Protein AF-A0A7K0C1R6-F1 (afdb_monomer)

Organism: NCBI:txid2585200

Foldseek 3Di:
DVVVVVVVVVVVVVVVVVVVCVVVVDDFADWAKDWDWDDDPQKIWIKIFTDRDNDTDDIDTQDIHGNPDPCRVVVVVVSVVVSVVVRVVVVVVVD

pLDDT: mean 89.09, std 7.42, range [57.47, 96.81]

Nearest PDB structures (foldseek):
  7zfr-assembly1_B  TM=3.919E-01  e=1.698E+00  Homo sapiens
  7wbg-assembly2_D  TM=4.859E-01  e=3.082E+00  Gallus gallus
  4cvz-assembly1_A  TM=4.860E-01  e=3.082E+00  Gallus gallus
  8gxq-assembly1_q  TM=2.867E-01  e=3.272E+00  Homo sapiens
  5hl7-assembly1_L  TM=2.936E-01  e=6.304E+00  Staphylococcus aureus subsp. aureus NCTC 8325

Mean predicted aligned error: 8.68 Å

Secondary structure (DSSP, 8-state):
-HHHHHHHHHHHHHHHHHHHHHHHT-SPPPEEEEEEEEEETTEEEEEEEEEETTEEEEEEEEEEEETT-TTHHHHHHHHHHHHHHHHHHHHHTT-

Solvent-accessible surface area (backbone atoms only — not comparable to full-atom values): 5439 Å² total; per-residue (Å²): 109,71,66,58,52,54,53,51,52,50,52,52,51,50,50,52,52,52,52,49,51,57,65,70,65,52,76,81,54,70,75,43,69,41,78,45,77,48,77,57,95,63,29,38,34,39,27,35,34,30,25,43,60,92,42,79,77,47,76,45,82,70,41,77,42,49,70,83,45,94,57,40,70,59,54,48,52,51,38,49,52,51,38,52,55,49,39,54,56,56,52,65,74,73,111

Radius of gyration: 24.44 Å; Cα contacts (8 Å, |Δi|>4): 105; chains: 1; bounding box: 51×21×72 Å

Sequence (95 aa):
MRFLIVLAMLAVLAVVVVLVVYAVRGRPAAARWETHTVSAGGVTTVAVRQLTGERETGRQTIAEIPDDDADWEARYHEAMAQARSRVAALESQRD

Structure (mmCIF, N/CA/C/O backbone):
data_AF-A0A7K0C1R6-F1
#
_entry.id   AF-A0A7K0C1R6-F1
#
loop_
_atom_site.group_PDB
_atom_site.id
_atom_site.type_symbol
_atom_site.label_atom_id
_atom_site.label_alt_id
_atom_site.label_comp_id
_atom_site.label_asym_id
_atom_site.label_entity_id
_atom_site.label_seq_id
_atom_site.pdbx_PDB_ins_code
_atom_site.Cartn_x
_atom_site.Cartn_y
_atom_site.Cartn_z
_atom_site.occupancy
_atom_site.B_iso_or_equiv
_atom_site.auth_seq_id
_atom_site.auth_comp_id
_atom_site.auth_asym_id
_atom_site.auth_atom_id
_atom_site.pdbx_PDB_model_num
ATOM 1 N N . MET A 1 1 ? -29.165 3.335 50.326 1.00 72.44 1 MET A N 1
ATOM 2 C CA . MET A 1 1 ? -29.654 4.228 49.245 1.00 72.44 1 MET A CA 1
ATOM 3 C C . MET A 1 1 ? -28.559 5.149 48.711 1.00 72.44 1 MET A C 1
ATOM 5 O O . MET A 1 1 ? -28.218 5.017 47.549 1.00 72.44 1 MET A O 1
ATOM 9 N N . ARG A 1 2 ? -27.925 5.994 49.538 1.00 82.06 2 ARG A N 1
ATOM 10 C CA . ARG A 1 2 ? -26.815 6.884 49.120 1.00 82.06 2 ARG A CA 1
ATOM 11 C C . ARG A 1 2 ? -25.637 6.164 48.445 1.00 82.06 2 ARG A C 1
ATOM 13 O O . ARG A 1 2 ? -25.158 6.612 47.415 1.00 82.06 2 ARG A O 1
ATOM 20 N N . PHE A 1 3 ? -25.226 5.017 48.986 1.00 85.56 3 PHE A N 1
ATOM 21 C CA . PHE A 1 3 ? -24.126 4.220 48.432 1.00 85.56 3 PHE A CA 1
ATOM 22 C C . PHE A 1 3 ? -24.430 3.672 47.027 1.00 85.56 3 PHE A C 1
ATOM 24 O O . PHE A 1 3 ? -23.574 3.705 46.153 1.00 85.56 3 PHE A O 1
ATOM 31 N N . LEU A 1 4 ? -25.674 3.241 46.784 1.00 86.69 4 LEU A N 1
ATOM 32 C CA . LEU A 1 4 ? -26.116 2.771 45.465 1.00 86.69 4 LEU A CA 1
ATOM 33 C C . LEU A 1 4 ? -26.117 3.902 44.430 1.00 86.69 4 LEU A C 1
ATOM 35 O O . LEU A 1 4 ? -25.767 3.667 43.281 1.00 86.69 4 LEU A O 1
ATOM 39 N N . ILE A 1 5 ? -26.457 5.127 44.844 1.00 90.94 5 ILE A N 1
ATOM 40 C CA . ILE A 1 5 ? -26.414 6.312 43.975 1.00 90.94 5 ILE A CA 1
ATOM 41 C C . ILE A 1 5 ? -24.970 6.619 43.566 1.00 90.94 5 ILE A C 1
ATOM 43 O O . ILE A 1 5 ? -24.700 6.826 42.387 1.00 90.94 5 ILE A O 1
ATOM 47 N N . VAL A 1 6 ? -24.034 6.596 44.520 1.00 90.75 6 VAL A N 1
ATOM 48 C CA . VAL A 1 6 ? -22.605 6.821 44.241 1.00 90.75 6 VAL A CA 1
ATOM 49 C C . VAL A 1 6 ? -22.048 5.738 43.313 1.00 90.75 6 VAL A C 1
ATOM 51 O O . VAL A 1 6 ? -21.350 6.054 42.352 1.00 90.75 6 VAL A O 1
ATOM 54 N N . LEU A 1 7 ? -22.404 4.472 43.550 1.00 92.69 7 LEU A N 1
ATOM 55 C CA . LEU A 1 7 ? -21.995 3.352 42.701 1.00 92.69 7 LEU A CA 1
ATOM 56 C C . LEU A 1 7 ? -22.539 3.494 41.269 1.00 92.69 7 LEU A C 1
ATOM 58 O O . LEU A 1 7 ? -21.794 3.328 40.306 1.00 92.69 7 LEU A O 1
ATOM 62 N N . ALA A 1 8 ? -23.821 3.841 41.123 1.00 92.75 8 ALA A N 1
ATOM 63 C CA . ALA A 1 8 ? -24.445 4.055 39.822 1.00 92.75 8 ALA A CA 1
ATOM 64 C C . ALA A 1 8 ? -23.791 5.222 39.068 1.00 92.75 8 ALA A C 1
ATOM 66 O O . ALA A 1 8 ? -23.513 5.112 37.877 1.00 92.75 8 ALA A O 1
ATOM 67 N N . MET A 1 9 ? -23.483 6.317 39.765 1.00 95.31 9 MET A N 1
ATOM 68 C CA . MET A 1 9 ? -22.833 7.481 39.168 1.00 95.31 9 MET A CA 1
ATOM 69 C C . MET A 1 9 ? -21.409 7.161 38.684 1.00 95.31 9 MET A C 1
ATOM 71 O O . MET A 1 9 ? -21.027 7.569 37.588 1.00 95.31 9 MET A O 1
ATOM 75 N N . LEU A 1 10 ? -20.650 6.369 39.449 1.00 95.06 10 LEU A N 1
ATOM 76 C CA . LEU A 1 10 ? -19.342 5.856 39.028 1.00 95.06 10 LEU A CA 1
ATOM 77 C C . LEU A 1 10 ? -19.443 4.940 37.805 1.00 95.06 10 LEU A C 1
ATOM 79 O O . LEU A 1 10 ? -18.627 5.056 36.893 1.00 95.06 10 LEU A O 1
ATOM 83 N N . ALA A 1 11 ? -20.446 4.062 37.759 1.00 94.75 11 ALA A N 1
ATOM 84 C CA . ALA A 1 11 ? -20.668 3.190 36.611 1.00 94.75 11 ALA A CA 1
ATOM 85 C C . ALA A 1 11 ? -20.981 3.999 35.343 1.00 94.75 11 ALA A C 1
ATOM 87 O O . ALA A 1 11 ? -20.396 3.745 34.292 1.00 94.75 11 ALA A O 1
ATOM 88 N N . VAL A 1 12 ? -21.838 5.020 35.446 1.00 96.50 12 VAL A N 1
ATOM 89 C CA . VAL A 1 12 ? -22.137 5.929 34.328 1.00 96.50 12 VAL A CA 1
ATOM 90 C C . VAL A 1 12 ? -20.880 6.668 33.877 1.00 96.50 12 VAL A C 1
ATOM 92 O O . VAL A 1 12 ? -20.603 6.719 32.681 1.00 96.50 12 VAL A O 1
ATOM 95 N N . LEU A 1 13 ? -20.082 7.189 34.813 1.00 96.81 13 LEU A N 1
ATOM 96 C CA . LEU A 1 13 ? -18.824 7.857 34.484 1.00 96.81 13 LEU A CA 1
ATOM 97 C C . LEU A 1 13 ? -17.863 6.914 33.745 1.00 96.81 13 LEU A C 1
ATOM 99 O O . LEU A 1 13 ? -17.285 7.302 32.734 1.00 96.81 13 LEU A O 1
ATOM 103 N N . ALA A 1 14 ? -17.730 5.669 34.205 1.00 96.06 14 ALA A N 1
ATOM 104 C CA . ALA A 1 14 ? -16.902 4.665 33.546 1.00 96.06 14 ALA A CA 1
ATOM 105 C C . ALA A 1 14 ? -17.385 4.378 32.116 1.00 96.06 14 ALA A C 1
ATOM 107 O O . ALA A 1 14 ? -16.571 4.336 31.196 1.00 96.06 14 ALA A O 1
ATOM 108 N N . VAL A 1 15 ? -18.699 4.252 31.905 1.00 96.56 15 VAL A N 1
ATOM 109 C CA . VAL A 1 15 ? -19.283 4.082 30.565 1.00 96.56 15 VAL A CA 1
ATOM 110 C C . VAL A 1 15 ? -18.954 5.277 29.672 1.00 96.56 15 VAL A C 1
ATOM 112 O O . VAL A 1 15 ? -18.506 5.082 28.545 1.00 96.56 15 VAL A O 1
ATOM 115 N N . VAL A 1 16 ? -19.107 6.507 30.169 1.00 96.44 16 VAL A N 1
ATOM 116 C CA . VAL A 1 16 ? -18.764 7.720 29.411 1.00 96.44 16 VAL A CA 1
ATOM 117 C C . VAL A 1 16 ? -17.286 7.722 29.022 1.00 96.44 16 VAL A C 1
ATOM 119 O O . VAL A 1 16 ? -16.968 7.956 27.860 1.00 96.44 16 VAL A O 1
ATOM 122 N N . VAL A 1 17 ? -16.382 7.399 29.952 1.00 95.69 17 VAL A N 1
ATOM 123 C CA . VAL A 1 17 ? -14.940 7.308 29.669 1.00 95.69 17 VAL A CA 1
ATOM 124 C C . VAL A 1 17 ? -14.655 6.261 28.591 1.00 95.69 17 VAL A C 1
ATOM 126 O O . VAL A 1 17 ? -13.911 6.541 27.653 1.00 95.69 17 VAL A O 1
ATOM 129 N N . VAL A 1 18 ? -15.272 5.080 28.673 1.00 93.56 18 VAL A N 1
ATOM 130 C CA . VAL A 1 18 ? -15.120 4.025 27.660 1.00 93.56 18 VAL A CA 1
ATOM 131 C C . VAL A 1 18 ? -15.601 4.509 26.293 1.00 93.56 18 VAL A C 1
ATOM 133 O O . VAL A 1 18 ? -14.893 4.329 25.304 1.00 93.56 18 VAL A O 1
ATOM 136 N N . LEU A 1 19 ? -16.759 5.169 26.226 1.00 90.88 19 LEU A N 1
ATOM 137 C CA . LEU A 1 19 ? -17.297 5.702 24.973 1.00 90.88 19 LEU A CA 1
ATOM 138 C C . LEU A 1 19 ? -16.386 6.775 24.368 1.00 90.88 19 LEU A C 1
ATOM 140 O O . LEU A 1 19 ? -16.146 6.752 23.164 1.00 90.88 19 LEU A O 1
ATOM 144 N N . VAL A 1 20 ? -15.823 7.665 25.190 1.00 91.31 20 VAL A N 1
ATOM 145 C CA . VAL A 1 20 ? -14.851 8.672 24.738 1.00 91.31 20 VAL A CA 1
ATOM 146 C C . VAL A 1 20 ? -13.585 8.003 24.207 1.00 91.31 20 VAL A C 1
ATOM 148 O O . VAL A 1 20 ? -13.118 8.360 23.129 1.00 91.31 20 VAL A O 1
ATOM 151 N N . VAL A 1 21 ? -13.053 6.994 24.905 1.00 88.50 21 VAL A N 1
ATOM 152 C CA . VAL A 1 21 ? -11.883 6.239 24.433 1.00 88.50 21 VAL A CA 1
ATOM 153 C C . VAL A 1 21 ? -12.172 5.586 23.086 1.00 88.50 21 VAL A C 1
ATOM 155 O O . VAL A 1 21 ? -11.367 5.730 22.174 1.00 88.50 21 VAL A O 1
ATOM 158 N N . TYR A 1 22 ? -13.314 4.917 22.925 1.00 85.88 22 TYR A N 1
ATOM 159 C CA . TYR A 1 22 ? -13.697 4.302 21.651 1.00 85.88 22 TYR A CA 1
ATOM 160 C C . TYR A 1 22 ? -13.899 5.328 20.531 1.00 85.88 22 TYR A C 1
ATOM 162 O O . TYR A 1 22 ? -13.497 5.070 19.399 1.00 85.88 22 TYR A O 1
ATOM 170 N N . ALA A 1 23 ? -14.473 6.492 20.839 1.00 80.75 23 ALA A N 1
ATOM 171 C CA . ALA A 1 23 ? -14.654 7.567 19.871 1.00 80.75 23 ALA A CA 1
ATOM 172 C C . ALA A 1 23 ? -13.310 8.151 19.400 1.00 80.75 23 ALA A C 1
ATOM 174 O O . ALA A 1 23 ? -13.129 8.397 18.210 1.00 80.75 23 ALA A O 1
ATOM 175 N N . VAL A 1 24 ? -12.350 8.329 20.314 1.00 82.88 24 VAL A N 1
ATOM 176 C CA . VAL A 1 24 ? -11.023 8.892 20.009 1.00 82.88 24 VAL A CA 1
ATOM 177 C C . VAL A 1 24 ? -10.104 7.877 19.329 1.00 82.88 24 VAL A C 1
ATOM 179 O O . VAL A 1 24 ? -9.287 8.260 18.497 1.00 82.88 24 VAL A O 1
ATOM 182 N N . ARG A 1 25 ? -10.225 6.578 19.640 1.00 76.00 25 ARG A N 1
ATOM 183 C CA . ARG A 1 25 ? -9.319 5.545 19.101 1.00 76.00 25 ARG A CA 1
ATOM 184 C C . ARG A 1 25 ? -9.455 5.328 17.592 1.00 76.00 25 ARG A C 1
ATOM 186 O O . ARG A 1 25 ? -8.602 4.655 17.020 1.00 76.00 25 ARG A O 1
ATOM 193 N N . GLY A 1 26 ? -10.474 5.917 16.962 1.00 63.66 26 GLY A N 1
ATOM 194 C CA . GLY A 1 26 ? -10.733 5.799 15.532 1.00 63.66 26 GLY A CA 1
ATOM 195 C C . GLY A 1 26 ? -11.029 4.357 15.115 1.00 63.66 26 GLY A C 1
ATOM 196 O O . GLY A 1 26 ? -10.851 3.400 15.870 1.00 63.66 26 GLY A O 1
ATOM 197 N N . ARG A 1 27 ? -11.505 4.170 13.884 1.00 67.00 27 ARG A N 1
ATOM 198 C CA . ARG A 1 27 ? -11.501 2.822 13.304 1.00 67.00 27 ARG A CA 1
ATOM 199 C C . ARG A 1 27 ? -10.046 2.434 13.026 1.00 67.00 27 ARG A C 1
ATOM 201 O O . ARG A 1 27 ? -9.299 3.297 12.560 1.00 67.00 27 ARG A O 1
ATOM 208 N N . PRO A 1 28 ? -9.634 1.178 13.282 1.00 66.56 28 PRO A N 1
ATOM 209 C CA . PRO A 1 28 ? -8.317 0.719 12.863 1.00 66.56 28 PRO A CA 1
ATOM 210 C C . PRO A 1 28 ? -8.170 0.997 11.366 1.00 66.56 28 PRO A C 1
ATOM 212 O O . PRO A 1 28 ? -9.052 0.654 10.575 1.00 66.56 28 PRO A O 1
ATOM 215 N N . ALA A 1 29 ? -7.101 1.699 10.993 1.00 73.88 29 ALA A N 1
ATOM 216 C CA . ALA A 1 29 ? -6.876 2.059 9.605 1.00 73.88 29 ALA A CA 1
ATOM 217 C C . ALA A 1 29 ? -6.725 0.778 8.777 1.00 73.88 29 ALA A C 1
ATOM 219 O O . ALA A 1 29 ? -5.954 -0.110 9.137 1.00 73.88 29 ALA A O 1
ATOM 220 N N . ALA A 1 30 ? -7.485 0.663 7.691 1.00 80.06 30 ALA A N 1
ATOM 221 C CA . ALA A 1 30 ? -7.427 -0.517 6.841 1.00 80.06 30 ALA A CA 1
ATOM 222 C C . ALA A 1 30 ? -6.050 -0.609 6.162 1.00 80.06 30 ALA A C 1
ATOM 224 O O . ALA A 1 30 ? -5.542 0.390 5.653 1.00 80.06 30 ALA A O 1
ATOM 225 N N . ALA A 1 31 ? -5.465 -1.808 6.141 1.00 84.94 31 ALA A N 1
ATOM 226 C CA . ALA A 1 31 ? -4.152 -2.049 5.549 1.00 84.94 31 ALA A CA 1
ATOM 227 C C . ALA A 1 31 ? -4.226 -2.009 4.013 1.00 84.94 31 ALA A C 1
ATOM 229 O O . ALA A 1 31 ? -4.657 -2.988 3.409 1.00 84.94 31 ALA A O 1
ATOM 230 N N . ARG A 1 32 ? -3.853 -0.901 3.371 1.00 86.94 32 ARG A N 1
ATOM 231 C CA . ARG A 1 32 ? -3.927 -0.722 1.910 1.00 86.94 32 ARG A CA 1
ATOM 232 C C . ARG A 1 32 ? -2.583 -0.974 1.237 1.00 86.94 32 ARG A C 1
ATOM 234 O O . ARG A 1 32 ? -1.547 -0.613 1.792 1.00 86.94 32 ARG A O 1
ATOM 241 N N . TRP A 1 33 ? -2.600 -1.564 0.048 1.00 90.12 33 TRP A N 1
ATOM 242 C CA . TRP A 1 33 ? -1.405 -1.710 -0.775 1.00 90.12 33 TRP A CA 1
ATOM 243 C C . TRP A 1 33 ? -1.316 -0.544 -1.758 1.00 90.12 33 TRP A C 1
ATOM 245 O O . TRP A 1 33 ? -2.303 -0.167 -2.375 1.00 90.12 33 TRP A O 1
ATOM 255 N N . GLU A 1 34 ? -0.134 0.046 -1.896 1.00 89.62 34 GLU A N 1
ATOM 256 C CA . GLU A 1 34 ? 0.116 1.158 -2.811 1.00 89.62 34 GLU A CA 1
ATOM 257 C C . GLU A 1 34 ? 1.374 0.910 -3.630 1.00 89.62 34 GLU A C 1
ATOM 259 O O . GLU A 1 34 ? 2.375 0.406 -3.115 1.00 89.62 34 GLU A O 1
ATOM 264 N N . THR A 1 35 ? 1.356 1.344 -4.888 1.00 92.38 35 THR A N 1
ATOM 265 C CA . THR A 1 35 ? 2.574 1.477 -5.688 1.00 92.38 35 THR A CA 1
ATOM 266 C C . THR A 1 35 ? 3.409 2.636 -5.155 1.00 92.38 35 THR A C 1
ATOM 268 O O . THR A 1 35 ? 2.894 3.737 -4.952 1.00 92.38 35 THR A O 1
ATOM 271 N N . HIS A 1 36 ? 4.698 2.406 -4.955 1.00 92.56 36 HIS A N 1
ATOM 272 C CA . HIS A 1 36 ? 5.642 3.399 -4.479 1.00 92.56 36 HIS A CA 1
ATOM 273 C C . HIS A 1 36 ? 6.901 3.365 -5.340 1.00 92.56 36 HIS A C 1
ATOM 275 O O . HIS A 1 36 ? 7.571 2.338 -5.431 1.00 92.56 36 HIS A O 1
ATOM 281 N N . THR A 1 37 ? 7.214 4.506 -5.944 1.00 92.31 37 THR A N 1
ATOM 282 C CA . THR A 1 37 ? 8.426 4.696 -6.738 1.00 92.31 37 THR A CA 1
ATOM 283 C C . THR A 1 37 ? 9.379 5.590 -5.964 1.00 92.31 37 THR A C 1
ATOM 285 O O . THR A 1 37 ? 8.977 6.643 -5.464 1.00 92.31 37 THR A O 1
ATOM 288 N N . VAL A 1 38 ? 10.633 5.164 -5.858 1.00 91.94 38 VAL A N 1
ATOM 289 C CA . VAL A 1 38 ? 11.717 5.941 -5.258 1.00 91.94 38 VAL A CA 1
ATOM 290 C C . VAL A 1 38 ? 12.856 5.997 -6.256 1.00 91.94 38 VAL A C 1
ATOM 292 O O . VAL A 1 38 ? 13.334 4.954 -6.682 1.00 91.94 38 VAL A O 1
ATOM 295 N N . SER A 1 39 ? 13.308 7.201 -6.589 1.00 88.75 39 SER A N 1
ATOM 296 C CA . SER A 1 39 ? 14.532 7.405 -7.364 1.00 88.75 39 SER A CA 1
ATOM 297 C C . SER A 1 39 ? 15.607 7.933 -6.422 1.00 88.75 39 SER A C 1
ATOM 299 O O . SER A 1 39 ? 15.468 9.021 -5.859 1.00 88.75 39 SER A O 1
ATOM 301 N N . ALA 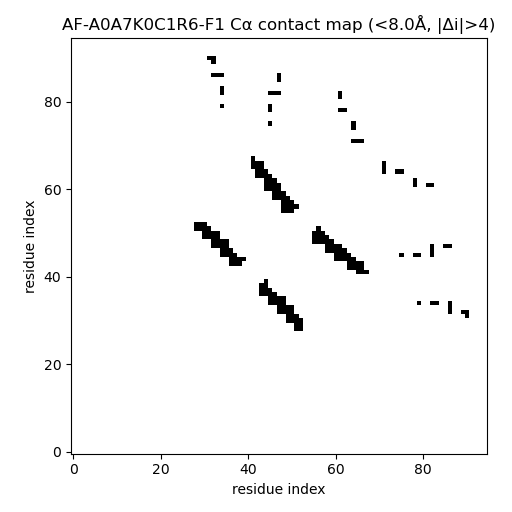A 1 40 ? 16.642 7.131 -6.181 1.00 89.56 40 ALA A N 1
ATOM 302 C CA . ALA A 1 40 ? 17.745 7.474 -5.291 1.00 89.56 40 ALA A CA 1
ATOM 303 C C . ALA A 1 40 ? 19.035 6.778 -5.737 1.00 89.56 40 ALA A C 1
ATOM 305 O O . ALA A 1 40 ? 19.025 5.611 -6.111 1.00 89.56 40 ALA A O 1
ATOM 306 N N . GLY A 1 41 ? 20.164 7.491 -5.664 1.00 86.75 41 GLY A N 1
ATOM 307 C CA . GLY A 1 41 ? 21.477 6.903 -5.950 1.00 86.75 41 GLY A CA 1
ATOM 308 C C . GLY A 1 41 ? 21.682 6.456 -7.402 1.00 86.75 41 GLY A C 1
ATOM 309 O O . GLY A 1 41 ? 22.456 5.535 -7.629 1.00 86.75 41 GLY A O 1
ATOM 310 N N . GLY A 1 42 ? 20.997 7.083 -8.366 1.00 91.19 42 GLY A N 1
ATOM 311 C CA . GLY A 1 42 ? 21.074 6.709 -9.784 1.00 91.19 42 GLY A CA 1
ATOM 312 C C . GLY A 1 42 ? 20.277 5.452 -10.134 1.00 91.19 42 GLY A C 1
ATOM 313 O O . GLY A 1 42 ? 20.524 4.847 -11.171 1.00 91.19 42 GLY A O 1
ATOM 314 N N . VAL A 1 43 ? 19.364 5.027 -9.259 1.00 92.75 43 VAL A N 1
ATOM 315 C CA . VAL A 1 43 ? 18.471 3.894 -9.490 1.00 92.75 43 VAL A CA 1
ATOM 316 C C . VAL A 1 43 ? 17.043 4.316 -9.173 1.00 92.75 43 VAL A C 1
ATOM 318 O O . VAL A 1 43 ? 16.752 4.881 -8.114 1.00 92.75 43 VAL A O 1
ATOM 321 N N . THR A 1 44 ? 16.136 3.978 -10.077 1.00 93.56 44 THR A N 1
ATOM 322 C CA . THR A 1 44 ? 14.697 4.050 -9.877 1.00 93.56 44 THR A CA 1
ATOM 323 C C . THR A 1 44 ? 14.180 2.693 -9.404 1.00 93.56 44 THR A C 1
ATOM 325 O O . THR A 1 44 ? 14.164 1.705 -10.138 1.00 93.56 44 THR A O 1
ATOM 328 N N . THR A 1 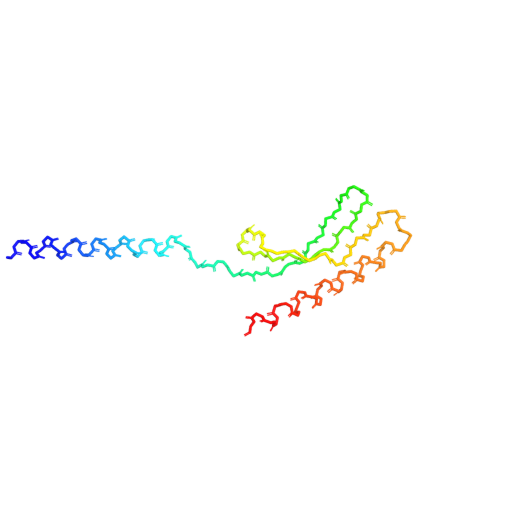45 ? 13.740 2.638 -8.151 1.00 94.25 45 THR A N 1
ATOM 329 C CA . THR A 1 45 ? 13.119 1.466 -7.535 1.00 94.25 45 THR A CA 1
ATOM 330 C C . THR A 1 45 ? 11.602 1.583 -7.607 1.00 94.25 45 THR A C 1
ATOM 332 O O . THR A 1 45 ? 11.005 2.504 -7.043 1.00 94.25 45 THR A O 1
ATOM 335 N N . VAL A 1 46 ? 10.963 0.606 -8.244 1.00 93.69 46 VAL A N 1
ATOM 336 C CA . VAL A 1 46 ? 9.508 0.436 -8.238 1.00 93.69 46 VAL A CA 1
ATOM 337 C C . VAL A 1 46 ? 9.164 -0.650 -7.227 1.00 93.69 46 VAL A C 1
ATOM 339 O O . VAL A 1 46 ? 9.619 -1.789 -7.337 1.00 93.69 46 VAL A O 1
ATOM 342 N N . ALA A 1 47 ? 8.355 -0.311 -6.230 1.00 94.44 47 ALA A N 1
ATOM 343 C CA . ALA A 1 47 ? 7.929 -1.224 -5.179 1.00 94.44 47 ALA A CA 1
ATOM 344 C C . ALA A 1 47 ? 6.424 -1.114 -4.923 1.00 94.44 47 ALA A C 1
ATOM 346 O O . ALA A 1 47 ? 5.763 -0.145 -5.296 1.00 94.44 47 ALA A O 1
ATOM 347 N N . VAL A 1 48 ? 5.876 -2.108 -4.236 1.00 93.75 48 VAL A N 1
ATOM 348 C CA . VAL A 1 48 ? 4.557 -2.036 -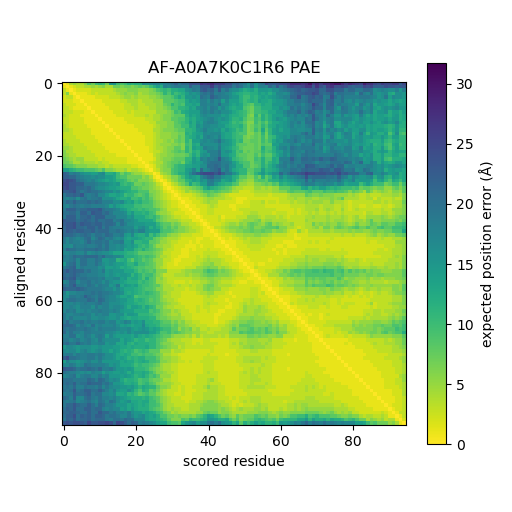3.608 1.00 93.75 48 VAL A CA 1
ATOM 349 C C . VAL A 1 48 ? 4.738 -2.035 -2.096 1.00 93.75 48 VAL A C 1
ATOM 351 O O . VAL A 1 48 ? 5.516 -2.820 -1.553 1.00 93.75 48 VAL A O 1
ATOM 354 N N . ARG A 1 49 ? 4.047 -1.134 -1.402 1.00 93.06 49 ARG A N 1
ATOM 355 C CA . ARG A 1 49 ? 4.104 -1.003 0.058 1.00 93.06 49 ARG A CA 1
ATOM 356 C C . ARG A 1 49 ? 2.728 -1.207 0.668 1.00 93.06 49 ARG A C 1
ATOM 358 O O . ARG A 1 49 ? 1.727 -0.780 0.100 1.00 93.06 49 ARG A O 1
ATOM 365 N N . GLN A 1 50 ? 2.686 -1.834 1.833 1.00 90.88 50 GLN A N 1
ATOM 366 C CA . GLN A 1 50 ? 1.483 -1.987 2.635 1.00 90.88 50 GLN A CA 1
ATOM 367 C C . GLN A 1 50 ? 1.456 -0.907 3.707 1.00 90.88 50 GLN A C 1
ATOM 369 O O . GLN A 1 50 ? 2.344 -0.854 4.562 1.00 90.88 50 GLN A O 1
ATOM 374 N N . LEU A 1 51 ? 0.424 -0.074 3.696 1.00 89.56 51 LEU A N 1
ATOM 375 C CA . LEU A 1 51 ? 0.211 0.981 4.676 1.00 89.56 51 LEU A CA 1
ATOM 376 C C . LEU A 1 51 ? -0.962 0.637 5.586 1.00 89.56 51 LEU A C 1
ATOM 378 O O . LEU A 1 51 ? -2.063 0.378 5.112 1.00 89.56 51 LEU A O 1
ATOM 382 N N . THR A 1 52 ? -0.742 0.701 6.896 1.00 87.81 52 THR A N 1
ATOM 383 C CA . THR A 1 52 ? -1.808 0.689 7.904 1.00 87.81 52 THR A CA 1
ATOM 384 C C . THR A 1 52 ? -1.890 2.088 8.504 1.00 87.81 52 THR A C 1
ATOM 386 O O . THR A 1 52 ? -1.077 2.469 9.349 1.00 87.81 52 THR A O 1
ATOM 389 N N . GLY A 1 53 ? -2.836 2.891 8.013 1.00 84.31 53 GLY A N 1
ATOM 390 C CA . GLY A 1 53 ? -2.850 4.333 8.273 1.00 84.31 53 GLY A CA 1
ATOM 391 C C . GLY A 1 53 ? -1.685 5.000 7.547 1.00 84.31 53 GLY A C 1
ATOM 392 O O . GLY A 1 53 ? -1.538 4.821 6.343 1.00 84.31 53 GLY A O 1
ATOM 393 N N . GLU A 1 54 ? -0.836 5.718 8.278 1.00 83.69 54 GLU A N 1
ATOM 394 C CA . GLU A 1 54 ? 0.396 6.321 7.736 1.00 83.69 54 GLU A CA 1
ATOM 395 C C . GLU A 1 54 ? 1.638 5.439 7.931 1.00 83.69 54 GLU A C 1
ATOM 397 O O . GLU A 1 54 ? 2.736 5.785 7.499 1.00 83.69 54 GLU A O 1
ATOM 402 N N . ARG A 1 55 ? 1.489 4.286 8.592 1.00 85.94 55 ARG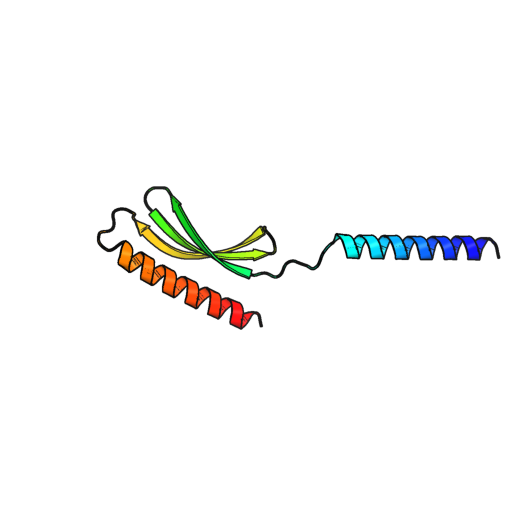 A N 1
ATOM 403 C CA . ARG A 1 55 ? 2.612 3.409 8.915 1.00 85.94 55 ARG A CA 1
ATOM 404 C C . ARG A 1 55 ? 2.825 2.366 7.825 1.00 85.94 55 ARG A C 1
ATOM 406 O O . ARG A 1 55 ? 1.921 1.587 7.527 1.00 85.94 55 ARG A O 1
ATOM 413 N N . GLU A 1 56 ? 4.049 2.285 7.311 1.00 90.69 56 GLU A N 1
ATOM 414 C CA . GLU A 1 56 ? 4.474 1.177 6.456 1.00 90.69 56 GLU A CA 1
ATOM 415 C C . GLU A 1 56 ? 4.625 -0.111 7.278 1.00 90.69 56 GLU A C 1
ATOM 417 O O . GLU A 1 56 ? 5.269 -0.140 8.328 1.00 90.69 56 GLU A O 1
ATOM 422 N N . THR A 1 57 ? 3.970 -1.169 6.808 1.00 90.00 57 THR A N 1
ATOM 423 C CA . THR A 1 57 ? 3.871 -2.484 7.466 1.00 90.00 57 THR A CA 1
ATOM 424 C C . THR A 1 57 ? 4.456 -3.615 6.625 1.00 90.00 57 THR A C 1
ATOM 426 O O . THR A 1 57 ? 4.808 -4.655 7.172 1.00 90.00 57 THR A O 1
ATOM 429 N N . GLY A 1 58 ? 4.638 -3.394 5.322 1.00 88.62 58 GLY A N 1
ATOM 430 C CA . GLY A 1 58 ? 5.265 -4.341 4.407 1.00 88.62 58 GLY A CA 1
ATOM 431 C C . GLY A 1 58 ? 5.737 -3.649 3.132 1.00 88.62 58 GLY A C 1
ATOM 432 O O . GLY A 1 58 ? 5.189 -2.616 2.747 1.00 88.62 58 GLY A O 1
ATOM 433 N N . ARG A 1 59 ? 6.748 -4.222 2.475 1.00 93.19 59 ARG A N 1
ATOM 434 C CA . ARG A 1 59 ? 7.310 -3.733 1.211 1.00 93.19 59 ARG A CA 1
ATOM 435 C C . ARG A 1 59 ? 7.703 -4.908 0.330 1.00 93.19 59 ARG A C 1
ATOM 437 O O . ARG A 1 59 ? 8.305 -5.861 0.811 1.00 93.19 59 ARG A O 1
ATOM 444 N N . GLN A 1 60 ? 7.402 -4.812 -0.957 1.00 91.38 60 GLN A N 1
ATOM 445 C CA . GLN A 1 60 ? 7.874 -5.737 -1.974 1.00 91.38 60 GLN A CA 1
ATOM 446 C C . GLN A 1 60 ? 8.431 -4.937 -3.151 1.00 91.38 60 GLN A C 1
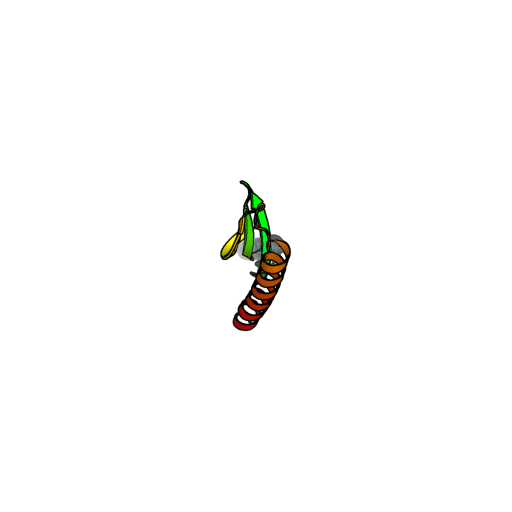ATOM 448 O O . GLN A 1 60 ? 7.699 -4.212 -3.822 1.00 91.38 60 GLN A O 1
ATOM 453 N N . THR A 1 61 ? 9.732 -5.064 -3.392 1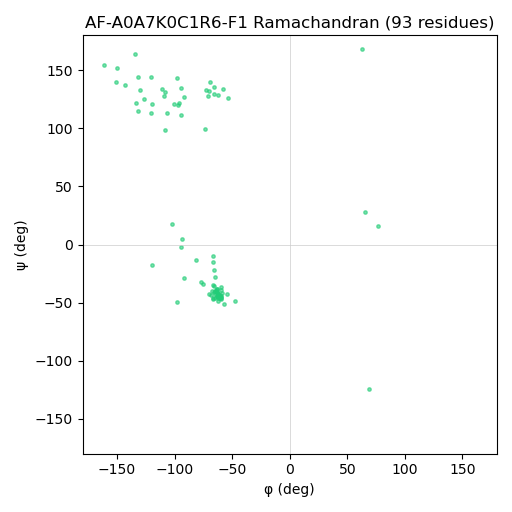.00 93.88 61 THR A N 1
ATOM 454 C CA . THR A 1 61 ? 10.383 -4.484 -4.569 1.00 93.88 61 THR A CA 1
ATOM 455 C C . THR A 1 61 ? 9.984 -5.276 -5.810 1.00 93.88 61 THR A C 1
ATOM 457 O O . THR A 1 61 ? 9.998 -6.506 -5.790 1.00 93.88 61 THR A O 1
ATOM 460 N N . ILE A 1 62 ? 9.597 -4.566 -6.868 1.00 93.75 62 ILE A N 1
ATOM 461 C CA . ILE A 1 62 ? 9.225 -5.140 -8.165 1.00 93.75 62 ILE A CA 1
ATOM 462 C C . ILE A 1 62 ? 10.417 -5.068 -9.115 1.00 93.75 62 ILE A C 1
ATOM 464 O O . ILE A 1 62 ? 10.792 -6.076 -9.705 1.00 93.75 62 ILE A O 1
ATOM 468 N N . ALA A 1 63 ? 11.038 -3.893 -9.219 1.00 93.00 63 ALA A N 1
ATOM 469 C CA . ALA A 1 63 ? 12.200 -3.682 -10.065 1.00 93.00 63 ALA A CA 1
ATOM 470 C C . ALA A 1 63 ? 13.112 -2.592 -9.500 1.00 93.00 63 ALA A C 1
ATOM 472 O O . ALA A 1 63 ? 12.655 -1.647 -8.854 1.00 93.00 63 ALA A O 1
ATOM 473 N N . GLU A 1 64 ? 14.395 -2.721 -9.813 1.00 93.62 64 GLU A N 1
ATOM 474 C CA . GLU A 1 64 ? 15.410 -1.683 -9.670 1.00 93.62 64 GLU A CA 1
ATOM 475 C C . GLU A 1 64 ? 15.968 -1.411 -11.066 1.00 93.62 64 GLU A C 1
ATOM 477 O O . GLU A 1 64 ? 16.426 -2.331 -11.750 1.00 93.62 64 GLU A O 1
ATOM 482 N N . ILE A 1 65 ? 15.843 -0.167 -11.519 1.00 92.38 65 ILE A N 1
ATOM 483 C CA . ILE A 1 65 ? 16.183 0.256 -12.877 1.00 92.38 65 ILE A CA 1
ATOM 484 C C . ILE A 1 65 ? 17.255 1.341 -12.756 1.00 92.38 65 ILE A C 1
ATOM 486 O O . ILE A 1 65 ? 16.952 2.400 -12.207 1.00 92.38 65 ILE A O 1
ATOM 490 N N . PRO A 1 66 ? 18.496 1.098 -13.208 1.00 94.06 66 PRO A N 1
ATOM 491 C CA . PRO A 1 66 ? 19.522 2.136 -13.266 1.00 94.06 66 PRO A CA 1
ATOM 492 C C . PRO A 1 66 ? 19.048 3.310 -14.122 1.00 94.06 66 PRO A C 1
ATOM 494 O O . PRO A 1 66 ? 18.515 3.090 -15.204 1.00 94.06 66 PRO A O 1
ATOM 497 N N . ASP A 1 67 ? 19.228 4.544 -13.659 1.00 91.06 67 ASP A N 1
ATOM 498 C CA . ASP A 1 67 ? 18.742 5.747 -14.351 1.00 91.06 67 ASP A CA 1
ATOM 499 C C . ASP A 1 67 ? 19.465 5.996 -15.694 1.00 91.06 67 ASP A C 1
ATOM 501 O O . ASP A 1 67 ? 18.988 6.775 -16.516 1.00 91.06 67 ASP A O 1
ATOM 505 N N . ASP A 1 68 ? 20.603 5.336 -15.926 1.00 93.56 68 ASP A N 1
ATOM 506 C CA . ASP A 1 68 ? 21.386 5.366 -17.165 1.00 93.56 68 ASP A CA 1
ATOM 507 C C . ASP A 1 68 ? 21.050 4.225 -18.147 1.00 93.56 68 ASP A C 1
ATOM 509 O O . ASP A 1 68 ? 21.693 4.100 -19.192 1.00 93.56 68 ASP A O 1
ATOM 513 N N . ASP A 1 69 ? 20.043 3.402 -17.842 1.00 92.31 69 ASP A N 1
ATOM 514 C CA . ASP A 1 69 ? 19.594 2.309 -18.707 1.00 92.31 69 ASP A CA 1
ATOM 515 C C . ASP A 1 69 ? 18.989 2.851 -20.022 1.00 92.31 69 ASP A C 1
ATOM 517 O O . ASP A 1 69 ? 18.110 3.714 -20.027 1.00 92.31 69 ASP A O 1
ATOM 521 N N . ALA A 1 70 ? 19.443 2.329 -21.166 1.00 91.75 70 ALA A N 1
ATOM 522 C CA . ALA A 1 70 ? 18.950 2.738 -22.483 1.00 91.75 70 ALA A CA 1
ATOM 523 C C . ALA A 1 70 ? 17.468 2.377 -22.701 1.00 91.75 70 ALA A C 1
ATOM 525 O O . ALA A 1 70 ? 16.766 3.078 -23.432 1.00 91.75 70 ALA A O 1
ATOM 526 N N . ASP A 1 71 ? 16.989 1.324 -22.034 1.00 94.19 71 ASP A N 1
ATOM 527 C CA . ASP A 1 71 ? 15.609 0.843 -22.091 1.00 94.19 71 ASP A CA 1
ATOM 528 C C . ASP A 1 71 ? 14.796 1.266 -20.852 1.00 94.19 71 ASP A C 1
ATOM 530 O O . ASP A 1 71 ? 13.736 0.695 -20.571 1.00 94.19 71 ASP A O 1
ATOM 534 N N . TRP A 1 72 ? 15.269 2.272 -20.102 1.00 92.56 72 TRP A N 1
ATOM 535 C CA . TRP A 1 72 ? 14.682 2.709 -18.829 1.00 92.56 72 TRP A CA 1
ATOM 536 C C . TRP A 1 72 ? 13.163 2.886 -18.893 1.00 92.56 72 TRP A C 1
ATOM 538 O O . TRP A 1 72 ? 12.439 2.343 -18.060 1.00 92.56 72 TRP A O 1
ATOM 548 N N . GLU A 1 73 ? 12.664 3.585 -19.916 1.00 93.38 73 GLU A N 1
ATOM 549 C CA . GLU A 1 73 ? 11.238 3.901 -20.066 1.00 93.38 73 GLU A CA 1
ATOM 550 C C . GLU A 1 73 ? 10.380 2.637 -20.208 1.00 93.38 73 GLU A C 1
ATOM 552 O O . G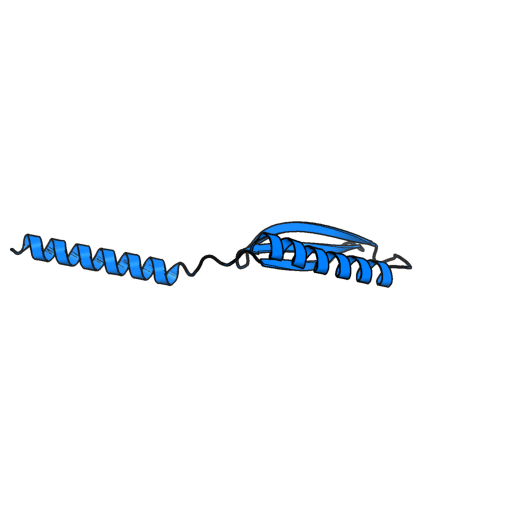LU A 1 73 ? 9.334 2.503 -19.564 1.00 93.38 73 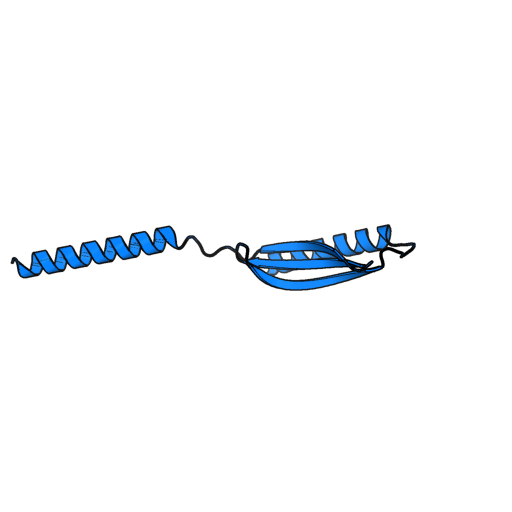GLU A O 1
ATOM 557 N N . ALA A 1 74 ? 10.850 1.683 -21.018 1.00 95.12 74 ALA A N 1
ATOM 558 C CA . ALA A 1 74 ? 10.167 0.418 -21.250 1.00 95.12 74 ALA A CA 1
ATOM 559 C C . ALA A 1 74 ? 10.150 -0.429 -19.972 1.00 95.12 74 ALA A C 1
ATOM 561 O O . ALA A 1 74 ? 9.091 -0.907 -19.557 1.00 95.12 74 ALA A O 1
ATOM 562 N N . ARG A 1 75 ? 11.303 -0.541 -19.299 1.00 92.50 75 ARG A N 1
ATOM 563 C CA . ARG A 1 75 ? 11.432 -1.275 -18.033 1.00 92.50 75 ARG A CA 1
ATOM 564 C C . ARG A 1 75 ? 10.586 -0.653 -16.927 1.00 92.50 75 ARG A C 1
ATOM 566 O O . ARG A 1 75 ? 9.980 -1.375 -16.138 1.00 92.50 75 ARG A O 1
ATOM 573 N N . TYR A 1 76 ? 10.504 0.673 -16.881 1.00 92.62 76 TYR A N 1
ATOM 574 C CA . TYR A 1 76 ? 9.687 1.395 -15.913 1.00 92.62 76 TYR A CA 1
ATOM 575 C C . TYR A 1 76 ? 8.195 1.140 -16.141 1.00 92.62 76 TYR A C 1
ATOM 577 O O . TYR A 1 76 ? 7.464 0.827 -15.198 1.00 92.62 76 TYR A O 1
ATOM 585 N N . HIS A 1 77 ? 7.741 1.211 -17.393 1.00 94.81 77 HIS A N 1
ATOM 586 C CA . HIS A 1 77 ? 6.352 0.929 -17.753 1.00 94.81 77 HIS A CA 1
ATOM 587 C C . HIS A 1 77 ? 5.953 -0.515 -17.436 1.00 94.81 77 HIS A C 1
ATOM 589 O O . HIS A 1 77 ? 4.879 -0.748 -16.870 1.00 94.81 77 HIS A O 1
ATOM 595 N N . GLU A 1 78 ? 6.824 -1.476 -17.742 1.00 95.38 78 GLU A N 1
ATOM 596 C CA . GLU A 1 78 ? 6.621 -2.883 -17.404 1.00 95.38 78 GLU A CA 1
ATOM 597 C C . GLU A 1 78 ? 6.559 -3.092 -15.885 1.00 95.38 78 GLU A C 1
ATOM 599 O O . GLU A 1 78 ? 5.599 -3.680 -15.376 1.00 95.38 78 GLU A O 1
ATOM 604 N N . ALA A 1 79 ? 7.516 -2.530 -15.142 1.00 93.06 79 ALA A N 1
ATOM 605 C CA . ALA A 1 79 ? 7.546 -2.606 -13.685 1.00 93.06 79 ALA A CA 1
ATOM 606 C C . ALA A 1 79 ? 6.291 -1.984 -13.053 1.00 93.06 79 ALA A C 1
ATOM 608 O O . ALA A 1 79 ? 5.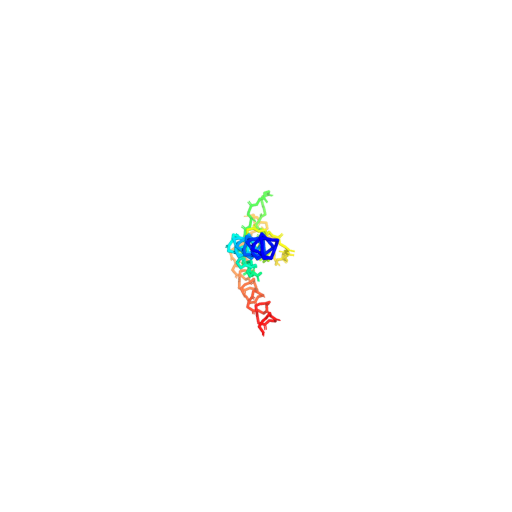728 -2.540 -12.110 1.00 93.06 79 ALA A O 1
ATOM 609 N N . MET A 1 80 ? 5.795 -0.868 -13.591 1.00 93.25 80 MET A N 1
ATOM 610 C CA . MET A 1 80 ? 4.555 -0.236 -13.137 1.00 93.25 80 MET A CA 1
ATOM 611 C C . MET A 1 80 ? 3.315 -1.082 -13.443 1.00 93.25 80 MET A C 1
ATOM 613 O O . MET A 1 80 ? 2.415 -1.175 -12.602 1.00 93.25 80 MET A O 1
ATOM 617 N N . ALA A 1 81 ? 3.247 -1.720 -14.614 1.00 94.25 81 ALA A N 1
ATOM 618 C CA . ALA A 1 81 ? 2.161 -2.640 -14.948 1.00 94.25 81 ALA A CA 1
ATOM 619 C C . ALA A 1 81 ? 2.154 -3.850 -14.000 1.00 94.25 81 ALA A C 1
ATOM 621 O O . ALA A 1 81 ? 1.107 -4.207 -13.448 1.00 94.25 81 ALA A O 1
ATOM 622 N N . GLN A 1 82 ? 3.331 -4.418 -13.732 1.00 92.12 82 GLN A N 1
ATOM 623 C CA . GLN A 1 82 ? 3.497 -5.523 -12.794 1.00 92.12 82 GLN A CA 1
ATOM 624 C C . GLN A 1 82 ? 3.152 -5.107 -11.358 1.00 92.12 82 GLN A C 1
ATOM 626 O O . GLN A 1 82 ? 2.437 -5.833 -10.666 1.00 92.12 82 GLN A O 1
ATOM 631 N N . ALA A 1 83 ? 3.574 -3.917 -10.920 1.00 92.75 83 ALA A N 1
ATOM 632 C CA . ALA A 1 83 ? 3.246 -3.373 -9.606 1.00 92.75 83 ALA A CA 1
ATOM 633 C C . ALA A 1 83 ? 1.729 -3.207 -9.423 1.00 92.75 83 ALA A C 1
ATOM 635 O O . ALA A 1 83 ? 1.184 -3.639 -8.408 1.00 92.75 83 ALA A O 1
ATOM 636 N N . ARG A 1 84 ? 1.021 -2.662 -10.422 1.00 90.69 84 ARG A N 1
ATOM 637 C CA . ARG A 1 84 ? -0.450 -2.538 -10.398 1.00 90.69 84 ARG A CA 1
ATOM 638 C C . ARG A 1 84 ? -1.141 -3.897 -10.343 1.00 90.69 84 ARG A C 1
ATOM 640 O O . ARG A 1 84 ? -2.035 -4.092 -9.524 1.00 90.69 84 ARG A O 1
ATOM 647 N N . SER A 1 85 ? -0.700 -4.849 -11.167 1.00 91.62 85 SER A N 1
ATOM 648 C CA . SER A 1 85 ? -1.224 -6.219 -11.125 1.00 91.62 85 SER A CA 1
ATOM 649 C C . SER A 1 85 ? -0.990 -6.866 -9.760 1.00 91.62 85 SER A C 1
ATOM 651 O O . SER A 1 85 ? -1.846 -7.607 -9.275 1.00 91.62 85 SER A O 1
ATOM 653 N N . ARG A 1 86 ? 0.152 -6.583 -9.125 1.00 91.38 86 ARG A N 1
ATOM 654 C CA . ARG A 1 86 ? 0.489 -7.114 -7.808 1.00 91.38 86 ARG A CA 1
ATOM 655 C C . ARG A 1 86 ? -0.377 -6.510 -6.709 1.00 91.38 86 ARG A C 1
ATOM 657 O O . ARG A 1 86 ? -0.850 -7.265 -5.866 1.00 91.38 86 ARG A O 1
ATOM 664 N N . VAL A 1 87 ? -0.622 -5.199 -6.744 1.00 91.12 87 VAL A N 1
ATOM 665 C CA . VAL A 1 87 ? -1.561 -4.530 -5.828 1.00 91.12 87 VAL A CA 1
ATOM 666 C C . VAL A 1 87 ? -2.945 -5.165 -5.940 1.00 91.12 87 VAL A C 1
ATOM 668 O O . VAL A 1 87 ? -3.461 -5.629 -4.930 1.00 91.12 87 VAL A O 1
ATOM 671 N N . ALA A 1 88 ? -3.489 -5.307 -7.153 1.00 89.38 88 ALA A N 1
ATOM 672 C CA . ALA A 1 88 ? -4.807 -5.913 -7.354 1.00 89.38 88 ALA A CA 1
ATOM 673 C C . ALA A 1 88 ? -4.891 -7.353 -6.808 1.00 89.38 88 ALA A C 1
ATOM 675 O O . ALA A 1 88 ? -5.864 -7.724 -6.154 1.00 89.38 88 ALA A O 1
ATOM 676 N N . ALA A 1 89 ? -3.848 -8.165 -7.017 1.00 89.94 89 ALA A N 1
ATOM 677 C CA . ALA A 1 89 ? -3.790 -9.526 -6.484 1.00 89.94 89 ALA A CA 1
ATOM 678 C C . ALA A 1 89 ? -3.697 -9.571 -4.948 1.00 89.94 89 ALA A C 1
ATOM 680 O O . ALA A 1 89 ? -4.224 -10.494 -4.327 1.00 89.94 89 ALA A O 1
ATOM 681 N N . LEU A 1 90 ? -2.999 -8.612 -4.331 1.00 87.25 90 LEU A N 1
ATOM 682 C CA . LEU A 1 90 ? -2.870 -8.507 -2.875 1.00 87.25 90 LEU A CA 1
ATOM 683 C C . LEU A 1 90 ? -4.146 -7.961 -2.225 1.00 87.25 90 LEU A C 1
ATOM 685 O O . LEU A 1 90 ? -4.494 -8.382 -1.125 1.00 87.25 90 LEU A O 1
ATOM 689 N N . GLU A 1 91 ? -4.856 -7.063 -2.904 1.00 85.25 91 GLU A N 1
ATOM 690 C CA . GLU A 1 91 ? -6.164 -6.570 -2.474 1.00 85.25 91 GLU A CA 1
ATOM 691 C C . GLU A 1 91 ? -7.226 -7.673 -2.554 1.00 85.25 91 GLU A C 1
ATOM 693 O O . GLU A 1 91 ? -7.940 -7.884 -1.580 1.00 85.25 91 GLU A O 1
ATOM 698 N N . SER A 1 92 ? -7.249 -8.461 -3.634 1.00 84.12 92 SER A N 1
ATOM 699 C CA . SER A 1 92 ? -8.196 -9.577 -3.795 1.00 84.12 92 SER A CA 1
ATOM 700 C C . SER A 1 92 ? -8.010 -10.726 -2.795 1.00 84.12 92 SER A C 1
ATOM 702 O O . SER A 1 92 ? -8.934 -11.506 -2.618 1.00 84.12 92 SER A O 1
ATOM 704 N N . GLN A 1 93 ? -6.832 -10.886 -2.185 1.00 82.12 93 GLN A N 1
ATOM 705 C CA . GLN A 1 93 ? -6.610 -11.880 -1.119 1.00 82.12 93 GLN A CA 1
ATOM 706 C C . GLN A 1 93 ? -7.080 -11.393 0.256 1.00 82.12 93 GLN A C 1
ATOM 708 O O . GLN A 1 93 ? -7.102 -12.171 1.209 1.00 82.12 93 GLN A O 1
ATOM 713 N N . ARG A 1 94 ? -7.350 -10.091 0.385 1.00 71.62 94 ARG A N 1
ATOM 714 C CA . ARG A 1 94 ? -7.749 -9.460 1.641 1.00 71.62 94 ARG A CA 1
ATOM 715 C C . ARG A 1 94 ? -9.272 -9.430 1.815 1.00 71.62 94 ARG A C 1
ATOM 717 O O . ARG A 1 94 ? -9.714 -9.405 2.962 1.00 71.62 94 ARG A O 1
ATOM 724 N N . ASP A 1 95 ? -10.015 -9.388 0.709 1.00 57.47 95 ASP A N 1
ATOM 725 C CA . ASP A 1 95 ? -11.481 -9.510 0.658 1.00 57.47 95 ASP A CA 1
ATOM 726 C C . ASP A 1 95 ? -11.921 -10.983 0.729 1.00 57.47 95 ASP A C 1
ATOM 728 O O . ASP A 1 95 ? -12.940 -11.252 1.408 1.00 57.47 95 ASP A O 1
#